Protein AF-A0A442J0C0-F1 (afdb_monomer_lite)

Sequence (103 aa):
MNHSEAYQTEDGTTTNHVESFSSRIQRAYVGIHHRFSLKYFDYYVADLAWREDNRRKSNGQLTALVLFAAMLNPTSRNFCGYWQGNSPPDPDFEDFDRPFAPD

Foldseek 3Di:
DPVPDDCADPVRDGCVVVVVLVVVLVCCCVPVDPDDDPQCVVVVSVVSVVCVVCVPPDPVVVVVVVVCVVVVDDDDQAPPCVVVVRHGDGDDPVPPPDPDDDD

Secondary structure (DSSP, 8-state):
--TTT-SS-TT---THHHHHHHHHHHHHHHHT-SS--GGGHHHHHHHHHHHHHTTTS-HHHHHHHHHHHHHHSPPPTTTTTGGGT--PPPP-SS-TTS-----

Structure (mmCIF, N/CA/C/O backbone):
data_AF-A0A442J0C0-F1
#
_entry.id   AF-A0A442J0C0-F1
#
loop_
_atom_site.group_PDB
_atom_site.id
_atom_site.type_symbol
_atom_site.label_atom_id
_atom_site.label_alt_id
_atom_site.label_comp_id
_atom_site.label_asym_id
_atom_site.label_entity_id
_atom_site.label_seq_id
_atom_site.pdbx_PDB_ins_code
_atom_site.Cartn_x
_atom_site.Cartn_y
_atom_site.Cartn_z
_atom_site.occupancy
_atom_site.B_iso_or_equiv
_atom_site.auth_seq_id
_atom_site.auth_comp_id
_atom_site.auth_asym_id
_atom_site.auth_atom_id
_atom_site.pdbx_PDB_model_num
ATOM 1 N N . MET A 1 1 ? -20.378 16.777 6.714 1.00 41.41 1 MET A N 1
ATOM 2 C CA . MET A 1 1 ? -21.268 16.634 7.883 1.00 41.41 1 MET A CA 1
ATOM 3 C C . MET A 1 1 ? -20.822 17.610 8.956 1.00 41.41 1 MET A C 1
ATOM 5 O O . MET A 1 1 ? -19.624 17.715 9.197 1.00 41.41 1 MET A O 1
ATOM 9 N N . ASN A 1 2 ? -21.747 18.367 9.548 1.00 36.62 2 ASN A N 1
ATOM 10 C CA . ASN A 1 2 ? -21.431 19.206 10.701 1.00 36.62 2 ASN A CA 1
ATOM 11 C C . ASN A 1 2 ? -21.439 18.299 11.944 1.00 36.62 2 ASN A C 1
ATOM 13 O O . ASN A 1 2 ? -22.493 17.816 12.352 1.00 36.62 2 ASN A O 1
ATOM 17 N N . HIS A 1 3 ? -20.258 18.001 12.492 1.00 43.56 3 HIS A N 1
ATOM 18 C CA . HIS A 1 3 ? -20.021 16.981 13.531 1.00 43.56 3 HIS A CA 1
ATOM 19 C C . HIS A 1 3 ? -20.606 17.310 14.920 1.00 43.56 3 HIS A C 1
ATOM 21 O O . HIS A 1 3 ? -20.268 16.656 15.904 1.00 43.56 3 HIS A O 1
ATOM 27 N N . SER A 1 4 ? -21.481 18.314 15.007 1.00 52.56 4 SER A N 1
ATOM 28 C CA . SER A 1 4 ? -22.111 18.762 16.248 1.00 52.56 4 SER A CA 1
ATOM 29 C C . SER A 1 4 ? -23.579 18.340 16.398 1.00 52.56 4 SER A C 1
ATOM 31 O O . SER A 1 4 ? -24.082 18.418 17.514 1.00 52.56 4 SER A O 1
ATOM 33 N N . GLU A 1 5 ? -24.282 17.921 15.335 1.00 51.09 5 GLU A N 1
ATOM 34 C CA . GLU A 1 5 ? -25.755 17.776 15.403 1.00 51.09 5 GLU A CA 1
ATOM 35 C C . GLU A 1 5 ? -26.336 16.438 14.910 1.00 51.09 5 GLU A C 1
ATOM 37 O O . GLU A 1 5 ? -27.436 16.091 15.331 1.00 51.09 5 GLU A O 1
ATOM 42 N N . ALA A 1 6 ? -25.641 15.626 14.102 1.00 42.66 6 ALA A N 1
ATOM 43 C CA . ALA A 1 6 ? -26.195 14.337 13.665 1.00 42.66 6 ALA A CA 1
ATOM 44 C C . ALA A 1 6 ? -25.120 13.280 13.367 1.00 42.66 6 ALA A C 1
ATOM 46 O O . ALA A 1 6 ? -24.188 13.521 12.602 1.00 42.66 6 ALA A O 1
ATOM 47 N N . TYR A 1 7 ? -25.280 12.086 13.952 1.00 46.97 7 TYR A N 1
ATOM 48 C CA . TYR A 1 7 ? -24.400 10.920 13.755 1.00 46.97 7 TYR A CA 1
ATOM 49 C C . TYR A 1 7 ? -24.723 10.140 12.460 1.00 46.97 7 TYR A C 1
ATOM 51 O O . TYR A 1 7 ? -23.971 9.248 12.068 1.00 46.97 7 TYR A O 1
ATOM 59 N N . GLN A 1 8 ? -25.841 10.466 11.799 1.00 40.66 8 GLN A N 1
ATOM 60 C CA . GLN A 1 8 ? -26.326 9.831 10.573 1.00 40.66 8 GLN A CA 1
ATOM 61 C C . GLN A 1 8 ? -27.298 10.770 9.841 1.00 40.66 8 GLN A C 1
ATOM 63 O O . GLN A 1 8 ? -28.078 11.469 10.485 1.00 40.66 8 GLN A O 1
ATOM 68 N N . THR A 1 9 ? -27.265 10.790 8.507 1.0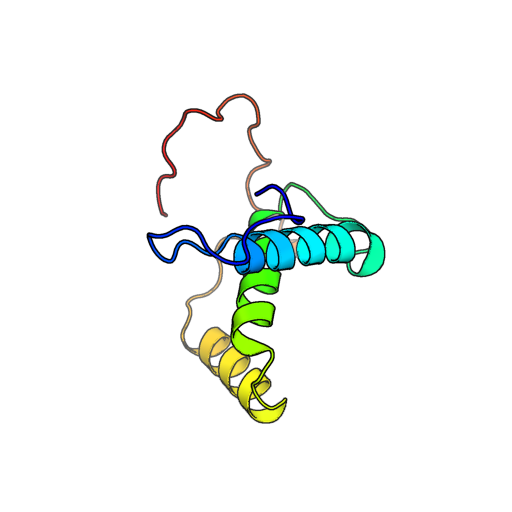0 48.69 9 THR A N 1
ATOM 69 C CA . THR A 1 9 ? -28.360 11.348 7.691 1.00 48.69 9 THR A CA 1
ATOM 70 C C . THR A 1 9 ? -29.516 10.342 7.667 1.00 48.69 9 THR A C 1
ATOM 72 O O . THR A 1 9 ? -29.267 9.142 7.781 1.00 48.69 9 THR A O 1
ATOM 75 N N . GLU A 1 10 ? -30.757 10.806 7.506 1.00 50.97 10 GLU A N 1
ATOM 76 C CA . GLU A 1 10 ? -31.987 9.983 7.521 1.00 50.97 10 GLU A CA 1
ATOM 77 C C . GLU A 1 10 ? -31.950 8.808 6.509 1.00 50.97 10 GLU A C 1
ATO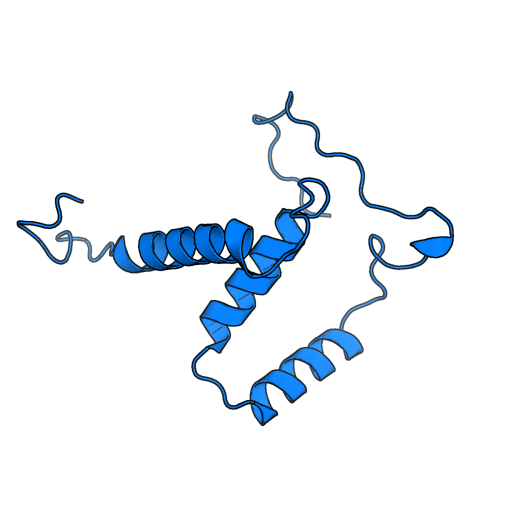M 79 O O . GLU A 1 10 ? -32.547 7.764 6.749 1.00 50.97 10 GLU A O 1
ATOM 84 N N . ASP A 1 11 ? -31.130 8.928 5.454 1.00 54.47 11 ASP A N 1
ATOM 85 C CA . ASP A 1 11 ? -30.855 7.908 4.424 1.00 54.47 11 ASP A CA 1
ATOM 86 C C . ASP A 1 11 ? -29.755 6.877 4.782 1.00 54.47 11 ASP A C 1
ATOM 88 O O . ASP A 1 11 ? -29.307 6.107 3.932 1.00 54.47 11 ASP A O 1
ATOM 92 N N . GLY A 1 12 ? -29.231 6.864 6.013 1.00 52.00 12 GLY A N 1
ATOM 93 C CA . GLY A 1 12 ? -28.213 5.892 6.452 1.00 52.00 12 GLY A CA 1
ATOM 94 C C . GLY A 1 12 ? -26.806 6.096 5.861 1.00 52.00 12 GLY A C 1
ATOM 95 O O . GLY A 1 12 ? -25.877 5.341 6.173 1.00 52.00 12 GLY A O 1
ATOM 96 N N . THR A 1 13 ? -26.603 7.139 5.051 1.00 52.00 13 THR A N 1
ATOM 97 C CA . THR A 1 13 ? -25.298 7.474 4.464 1.00 52.00 13 THR A CA 1
ATOM 98 C C . THR A 1 13 ? -24.357 7.972 5.561 1.00 52.00 13 THR A C 1
ATOM 100 O O . THR A 1 13 ? -24.552 9.036 6.145 1.00 52.00 13 THR A O 1
ATOM 103 N N . THR A 1 14 ? -23.330 7.180 5.871 1.00 56.28 14 THR A N 1
ATOM 104 C CA . THR A 1 14 ? -22.400 7.453 6.975 1.00 56.28 14 THR A CA 1
ATOM 105 C C . THR A 1 14 ? -21.051 7.912 6.410 1.00 56.28 14 THR A C 1
ATOM 107 O O . THR A 1 14 ? -20.302 7.098 5.870 1.00 56.28 14 THR A O 1
ATOM 110 N N . THR A 1 15 ? -20.702 9.202 6.535 1.00 62.47 15 THR A N 1
ATOM 111 C CA . THR A 1 15 ? -19.419 9.748 6.023 1.00 62.47 15 THR A CA 1
ATOM 112 C C . THR A 1 15 ? -18.204 9.320 6.849 1.00 62.47 15 THR A C 1
ATOM 114 O O . THR A 1 15 ? -17.078 9.364 6.357 1.00 62.47 15 THR A O 1
ATOM 117 N N . ASN A 1 16 ? -18.422 8.810 8.065 1.00 70.88 16 ASN A N 1
ATOM 118 C CA . ASN A 1 16 ? -17.366 8.416 9.004 1.00 70.88 16 ASN A CA 1
ATOM 119 C C . ASN A 1 16 ? -16.389 7.378 8.427 1.00 70.88 16 ASN A C 1
ATOM 121 O O . ASN A 1 16 ? -15.197 7.409 8.732 1.00 70.88 16 ASN A O 1
ATOM 125 N N . HIS A 1 17 ? -16.867 6.452 7.587 1.00 70.50 17 HIS A N 1
ATOM 126 C CA . HIS A 1 17 ? -16.006 5.444 6.960 1.00 70.50 17 HIS A CA 1
ATOM 127 C C . HIS A 1 17 ? -15.044 6.064 5.943 1.00 70.50 17 HIS A C 1
ATOM 129 O O . HIS A 1 17 ? -13.850 5.763 5.963 1.00 70.50 17 HIS A O 1
ATOM 135 N N . VAL A 1 18 ? -15.550 6.976 5.112 1.00 76.69 18 VAL A N 1
ATOM 136 C CA . VAL A 1 18 ? -14.758 7.694 4.106 1.00 76.69 18 VAL A CA 1
ATOM 137 C C . VAL A 1 18 ? -13.746 8.616 4.786 1.00 76.69 18 VAL A C 1
ATOM 139 O O . VAL A 1 18 ? -12.569 8.617 4.439 1.00 76.69 18 VAL A O 1
ATOM 142 N N . GLU A 1 19 ? -14.167 9.347 5.817 1.00 77.19 19 GLU A N 1
ATOM 143 C CA . GLU A 1 19 ? -13.295 10.253 6.572 1.00 77.19 19 GLU A CA 1
ATOM 144 C C . GLU A 1 19 ? -12.185 9.504 7.327 1.00 77.19 19 GLU A C 1
ATOM 146 O O . GLU A 1 19 ? -11.024 9.934 7.341 1.00 77.19 19 GLU A O 1
ATOM 151 N N . SER A 1 20 ? -12.511 8.342 7.908 1.00 77.31 20 SER A N 1
ATOM 152 C CA . SER A 1 20 ? -11.524 7.465 8.546 1.00 77.31 20 SER A CA 1
ATOM 153 C C . SER A 1 20 ? -10.490 6.950 7.541 1.00 77.31 20 SER A C 1
ATOM 155 O O . SER A 1 20 ? -9.293 6.944 7.842 1.00 77.31 20 SER A O 1
ATOM 157 N N . PHE A 1 21 ? -10.924 6.568 6.337 1.00 81.25 21 PHE A N 1
ATOM 158 C CA . PHE A 1 21 ? -10.037 6.106 5.272 1.00 81.25 21 PHE A CA 1
ATOM 159 C C . PHE A 1 21 ? -9.114 7.224 4.763 1.00 81.25 21 PHE A C 1
ATOM 161 O O . PHE A 1 21 ? -7.892 7.054 4.761 1.00 81.25 21 PHE A O 1
ATOM 168 N N . SER A 1 22 ? -9.658 8.408 4.462 1.00 80.50 22 SER A N 1
ATOM 169 C CA . SER A 1 22 ? -8.872 9.581 4.047 1.00 80.50 22 SER A CA 1
ATOM 170 C C . SER A 1 22 ? -7.828 9.981 5.093 1.00 80.50 22 SER A C 1
ATOM 172 O O . SER A 1 22 ? -6.675 10.257 4.757 1.00 80.50 22 SER A O 1
ATOM 174 N N . SER A 1 23 ? -8.180 9.921 6.380 1.00 83.69 23 SER A N 1
ATOM 175 C CA . SER A 1 23 ? -7.239 10.191 7.477 1.00 83.69 23 SER A CA 1
ATOM 176 C C . SER A 1 23 ? -6.068 9.198 7.512 1.00 83.69 23 SER A C 1
ATOM 178 O O . SER A 1 23 ? -4.946 9.555 7.875 1.00 83.69 23 SER A O 1
ATOM 180 N N . ARG A 1 24 ? -6.299 7.934 7.138 1.00 82.75 24 ARG A N 1
ATOM 181 C CA . ARG A 1 24 ? -5.255 6.898 7.092 1.00 82.75 24 ARG A CA 1
ATOM 182 C C . ARG A 1 24 ? -4.341 7.060 5.888 1.00 82.75 24 ARG A C 1
ATOM 184 O O . ARG A 1 24 ? -3.136 6.901 6.059 1.00 82.75 24 ARG A O 1
ATOM 191 N N . ILE A 1 25 ? -4.879 7.440 4.728 1.00 84.88 25 ILE A N 1
ATOM 192 C CA . ILE A 1 25 ? -4.067 7.801 3.557 1.00 84.88 25 ILE A CA 1
ATOM 193 C C . ILE A 1 25 ? -3.115 8.945 3.916 1.00 84.88 25 ILE A C 1
ATOM 195 O O . ILE A 1 25 ? -1.913 8.832 3.690 1.00 84.88 25 ILE A O 1
ATOM 199 N N . GLN A 1 26 ? -3.615 10.000 4.565 1.00 85.81 26 GLN A N 1
ATOM 200 C CA . GLN A 1 26 ? -2.780 11.130 4.986 1.00 85.81 26 GLN A CA 1
ATOM 201 C C . GLN A 1 26 ? -1.664 10.710 5.957 1.00 85.81 26 GLN A C 1
ATOM 203 O O . GLN A 1 26 ? -0.512 11.105 5.787 1.00 85.81 26 GLN A O 1
ATOM 208 N N . ARG A 1 27 ? -1.957 9.856 6.949 1.00 85.56 27 ARG A N 1
ATOM 209 C CA . ARG A 1 27 ? -0.916 9.325 7.853 1.00 85.56 27 ARG A CA 1
ATOM 210 C C . ARG A 1 27 ? 0.086 8.426 7.130 1.00 85.56 27 ARG A C 1
ATOM 212 O O . ARG A 1 27 ? 1.272 8.479 7.439 1.00 85.56 27 ARG A O 1
ATOM 219 N N . ALA A 1 28 ? -0.369 7.613 6.180 1.00 84.62 28 ALA A N 1
ATOM 220 C CA . ALA A 1 28 ? 0.495 6.740 5.391 1.00 84.62 28 ALA A CA 1
ATOM 221 C C . ALA A 1 28 ? 1.434 7.528 4.467 1.00 84.62 28 ALA A C 1
ATOM 223 O O . ALA A 1 28 ? 2.582 7.117 4.285 1.00 84.62 28 ALA A O 1
ATOM 224 N N . TYR A 1 29 ? 0.958 8.658 3.937 1.00 80.69 29 TYR A N 1
ATOM 225 C CA . TYR A 1 29 ? 1.747 9.602 3.149 1.00 80.69 29 TYR A CA 1
ATOM 226 C C . TYR A 1 29 ? 2.890 10.216 3.967 1.00 80.69 29 TYR A C 1
ATOM 228 O O . TYR A 1 29 ? 4.012 10.296 3.480 1.00 80.69 29 TYR A O 1
ATOM 236 N N . VAL A 1 30 ? 2.628 10.599 5.222 1.00 81.69 30 VAL A N 1
ATOM 237 C CA . VAL A 1 30 ? 3.638 11.235 6.088 1.00 81.69 30 VAL A CA 1
ATOM 238 C C . VAL A 1 30 ? 4.574 10.221 6.757 1.00 81.69 30 VAL A C 1
ATOM 240 O O . VAL A 1 30 ? 5.752 10.509 6.936 1.00 81.69 30 VAL A O 1
ATOM 243 N N . GLY A 1 31 ? 4.060 9.059 7.180 1.00 76.88 31 GLY A N 1
ATOM 244 C CA . GLY A 1 31 ? 4.756 8.205 8.152 1.00 76.88 31 GLY A CA 1
ATOM 245 C C . GLY A 1 31 ? 5.213 6.828 7.670 1.00 76.88 31 GLY A C 1
ATOM 246 O O . GLY A 1 31 ? 6.130 6.273 8.265 1.00 76.88 31 GLY A O 1
ATOM 247 N N . ILE A 1 32 ? 4.586 6.245 6.642 1.00 78.94 32 ILE A N 1
ATOM 248 C CA . ILE A 1 32 ? 4.866 4.848 6.248 1.00 78.94 32 ILE A CA 1
ATOM 249 C C . ILE A 1 32 ? 5.864 4.780 5.091 1.00 78.94 32 ILE A C 1
ATOM 251 O O . ILE A 1 32 ? 6.755 3.933 5.089 1.00 78.94 32 ILE A O 1
ATOM 255 N N . HIS A 1 33 ? 5.730 5.664 4.104 1.00 78.19 33 HIS A N 1
ATOM 256 C CA . HIS A 1 33 ? 6.540 5.619 2.892 1.00 78.19 33 HIS A CA 1
ATOM 257 C C . HIS A 1 33 ? 7.577 6.740 2.904 1.00 78.19 33 HIS A C 1
ATOM 259 O O . HIS A 1 33 ? 7.221 7.911 2.950 1.00 78.19 33 HIS A O 1
ATOM 265 N N . HIS A 1 34 ? 8.864 6.390 2.794 1.00 77.44 34 HIS A N 1
ATOM 266 C CA . HIS A 1 34 ? 9.959 7.371 2.719 1.00 77.44 34 HIS A CA 1
ATOM 267 C C . HIS A 1 34 ? 9.813 8.328 1.519 1.00 77.44 34 HIS A C 1
ATOM 269 O O . HIS A 1 34 ? 10.223 9.483 1.578 1.00 77.44 34 HIS A O 1
ATOM 275 N N . ARG A 1 35 ? 9.231 7.851 0.411 1.00 78.50 35 ARG A N 1
ATOM 276 C CA . ARG A 1 35 ? 8.862 8.674 -0.745 1.00 78.50 35 ARG A CA 1
ATOM 277 C C . ARG A 1 35 ? 7.588 8.124 -1.369 1.00 78.50 35 ARG A C 1
ATOM 279 O O . ARG A 1 35 ? 7.619 7.076 -2.009 1.00 78.50 35 ARG A O 1
ATOM 286 N N . PHE A 1 36 ? 6.485 8.839 -1.193 1.00 76.56 36 PHE A N 1
ATOM 287 C CA . PHE A 1 36 ? 5.234 8.519 -1.866 1.00 76.56 36 PHE A CA 1
ATOM 288 C C . PHE A 1 36 ? 5.341 8.952 -3.332 1.00 76.56 36 PHE A C 1
ATOM 290 O O . PHE A 1 36 ? 5.305 10.140 -3.647 1.00 76.56 36 PHE A O 1
ATOM 297 N N . SER A 1 37 ? 5.570 7.998 -4.232 1.00 83.00 37 SER A N 1
ATOM 298 C CA . SER A 1 37 ? 5.642 8.293 -5.663 1.00 83.00 37 SER A CA 1
ATOM 299 C C . SER A 1 37 ? 4.238 8.368 -6.249 1.00 83.00 37 SER A C 1
ATOM 301 O O . SER A 1 37 ? 3.494 7.391 -6.170 1.00 83.00 37 SER A O 1
ATOM 303 N N . LEU A 1 38 ? 3.900 9.495 -6.883 1.00 82.62 38 LEU A N 1
ATOM 304 C CA . LEU A 1 38 ? 2.618 9.662 -7.578 1.00 82.62 38 LEU A CA 1
ATOM 305 C C . LEU A 1 38 ? 2.433 8.628 -8.698 1.00 82.62 38 LEU A C 1
ATOM 307 O O . LEU A 1 38 ? 1.328 8.153 -8.915 1.00 82.62 38 LEU A O 1
ATOM 311 N N . LYS A 1 39 ? 3.531 8.186 -9.322 1.00 85.88 39 LYS A N 1
ATOM 312 C CA . LYS A 1 39 ? 3.547 7.118 -10.333 1.00 85.88 39 LYS A CA 1
ATOM 313 C C . LYS A 1 39 ? 2.963 5.786 -9.848 1.00 85.88 39 LYS A C 1
ATOM 315 O O . LYS A 1 39 ? 2.479 4.997 -10.647 1.0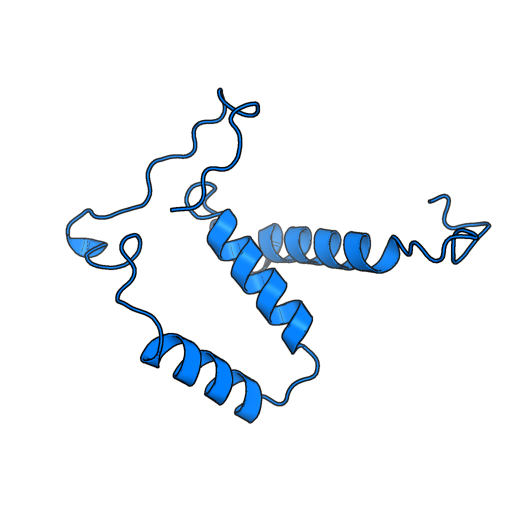0 85.88 39 LYS A O 1
ATOM 320 N N . TYR A 1 40 ? 3.030 5.524 -8.544 1.00 86.38 40 TYR A N 1
ATOM 321 C CA . TYR A 1 40 ? 2.509 4.297 -7.939 1.00 86.38 40 TYR A CA 1
ATOM 322 C C . TYR A 1 40 ? 1.379 4.583 -6.947 1.00 86.38 40 TYR A C 1
ATOM 324 O O . TYR A 1 40 ? 1.079 3.737 -6.105 1.00 86.38 40 TYR A O 1
ATOM 332 N N . PHE A 1 41 ? 0.768 5.771 -7.024 1.00 85.69 41 PHE A N 1
ATOM 333 C CA . PHE A 1 41 ? -0.250 6.226 -6.080 1.00 85.69 41 PHE A CA 1
ATOM 334 C C . PHE A 1 41 ? -1.390 5.213 -5.942 1.00 85.69 41 PHE A C 1
ATOM 336 O O . PHE A 1 41 ? -1.707 4.806 -4.825 1.00 85.69 41 PHE A O 1
ATOM 343 N N . ASP A 1 42 ? -1.912 4.724 -7.067 1.00 85.88 42 ASP A N 1
ATOM 344 C CA . ASP A 1 42 ? -3.026 3.772 -7.094 1.00 85.88 42 ASP A CA 1
ATOM 345 C C . ASP A 1 42 ? -2.698 2.470 -6.361 1.00 85.88 42 ASP A C 1
ATOM 347 O O . ASP A 1 42 ? -3.518 1.957 -5.602 1.00 85.88 42 ASP A O 1
ATOM 351 N N . TYR A 1 43 ? -1.466 1.969 -6.494 1.00 87.50 43 TYR A N 1
ATOM 352 C CA . TYR A 1 43 ? -1.022 0.767 -5.787 1.00 87.50 43 TYR A CA 1
ATOM 353 C C . TYR A 1 43 ? -0.922 0.987 -4.279 1.00 87.50 43 TYR A C 1
ATOM 355 O O . TYR A 1 43 ? -1.303 0.109 -3.503 1.00 87.50 43 TYR A O 1
ATOM 363 N N . TYR A 1 44 ? -0.439 2.155 -3.848 1.00 87.25 44 TYR A N 1
ATOM 364 C CA . TYR A 1 44 ? -0.401 2.491 -2.427 1.00 87.25 44 TYR A CA 1
ATOM 365 C C . TYR A 1 44 ? -1.808 2.623 -1.843 1.00 87.25 44 TYR A C 1
ATOM 367 O O . TYR A 1 44 ? -2.065 2.135 -0.743 1.00 87.25 44 TYR A O 1
ATOM 375 N N . VAL A 1 45 ? -2.732 3.258 -2.569 1.00 88.00 45 VAL A N 1
ATOM 376 C CA . VAL A 1 45 ? -4.125 3.391 -2.128 1.00 88.00 45 VAL A CA 1
ATOM 377 C C . VAL A 1 45 ? -4.818 2.031 -2.094 1.00 88.00 45 VAL A C 1
ATOM 379 O O . VAL A 1 45 ? -5.509 1.741 -1.11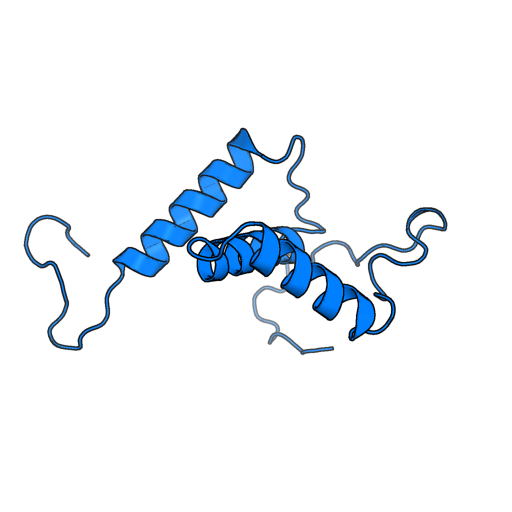8 1.00 88.00 45 VAL A O 1
ATOM 382 N N . ALA A 1 46 ? -4.585 1.170 -3.087 1.00 89.69 46 ALA A N 1
ATOM 383 C CA . ALA A 1 46 ? -5.125 -0.185 -3.119 1.00 89.69 46 ALA A CA 1
ATOM 384 C C . ALA A 1 46 ? -4.632 -1.039 -1.936 1.00 89.69 46 ALA A C 1
ATOM 386 O O . ALA A 1 46 ? -5.439 -1.706 -1.289 1.00 89.69 46 ALA A O 1
ATOM 387 N N . ASP A 1 47 ? -3.338 -0.981 -1.591 1.00 88.56 47 ASP A N 1
ATOM 388 C CA . ASP A 1 47 ? -2.802 -1.658 -0.397 1.00 88.56 47 ASP A CA 1
ATOM 389 C C . ASP A 1 47 ? -3.429 -1.109 0.895 1.00 88.56 47 ASP A C 1
ATOM 391 O O . ASP A 1 47 ? -3.835 -1.878 1.767 1.00 88.56 47 ASP A O 1
ATOM 395 N N . LEU A 1 48 ? -3.578 0.214 1.017 1.00 89.31 48 LEU A N 1
ATOM 396 C CA . LEU A 1 48 ? -4.217 0.829 2.184 1.00 89.31 48 LEU A CA 1
ATOM 397 C C . LEU A 1 48 ? -5.694 0.440 2.318 1.00 89.31 48 LEU A C 1
ATOM 399 O O . LEU A 1 48 ? -6.142 0.169 3.434 1.00 89.31 48 LEU A O 1
ATOM 403 N N . ALA A 1 49 ? -6.432 0.376 1.207 1.00 89.88 49 ALA A N 1
ATOM 404 C CA . ALA A 1 49 ? -7.816 -0.091 1.176 1.00 89.88 49 ALA A CA 1
ATOM 405 C C . ALA A 1 49 ? -7.904 -1.558 1.611 1.00 89.88 49 ALA A C 1
ATOM 407 O O . ALA A 1 49 ? -8.642 -1.887 2.541 1.00 89.88 49 ALA A O 1
ATOM 408 N N . TRP A 1 50 ? -7.062 -2.422 1.035 1.00 90.81 50 TRP A N 1
ATOM 409 C CA . TRP A 1 50 ? -7.013 -3.834 1.402 1.00 90.81 50 TRP A CA 1
ATOM 410 C C . TRP A 1 50 ? -6.689 -4.026 2.888 1.00 90.81 50 TRP A C 1
ATOM 412 O O . TRP A 1 50 ? -7.345 -4.812 3.575 1.00 90.81 50 TRP A O 1
ATOM 422 N N . ARG A 1 51 ? -5.718 -3.284 3.430 1.00 88.38 51 ARG A N 1
ATOM 423 C CA . ARG A 1 51 ? -5.383 -3.338 4.861 1.00 88.38 51 ARG A CA 1
ATOM 424 C C . ARG A 1 51 ? -6.533 -2.872 5.741 1.00 88.38 51 ARG A C 1
ATOM 426 O O . ARG A 1 51 ? -6.719 -3.438 6.817 1.00 88.38 51 ARG A O 1
ATOM 433 N N . GLU A 1 52 ? -7.296 -1.871 5.310 1.00 87.69 52 GLU A N 1
ATOM 434 C CA . GLU A 1 52 ? -8.433 -1.378 6.084 1.00 87.69 52 GLU A CA 1
ATOM 435 C C . GLU A 1 52 ? -9.569 -2.396 6.152 1.00 87.69 52 GLU A C 1
ATOM 437 O O . GLU A 1 52 ? -10.054 -2.697 7.249 1.00 87.69 52 GLU A O 1
ATOM 442 N N . ASP A 1 53 ? -9.920 -2.999 5.018 1.00 89.75 53 ASP A N 1
ATOM 443 C CA . ASP A 1 53 ? -10.950 -4.037 4.944 1.00 89.75 53 ASP A CA 1
ATOM 444 C C . ASP A 1 53 ? -10.563 -5.276 5.758 1.00 89.75 53 ASP A C 1
ATOM 446 O O . ASP A 1 53 ? -11.394 -5.916 6.413 1.00 89.75 53 ASP A O 1
ATOM 450 N N . ASN A 1 54 ? -9.268 -5.596 5.780 1.00 90.38 54 ASN A N 1
ATOM 451 C CA . ASN A 1 54 ? -8.749 -6.786 6.437 1.00 90.38 54 ASN A CA 1
ATOM 452 C C . ASN A 1 54 ? -8.208 -6.531 7.857 1.00 90.38 54 ASN A C 1
ATOM 454 O O . ASN A 1 54 ? -7.734 -7.469 8.498 1.00 90.38 54 ASN A O 1
ATOM 458 N N . ARG A 1 55 ? -8.353 -5.320 8.418 1.00 87.81 55 ARG A N 1
ATOM 459 C CA . ARG A 1 55 ? -7.752 -4.926 9.714 1.00 87.81 55 ARG A CA 1
ATOM 460 C C . ARG A 1 55 ? -8.163 -5.766 10.925 1.00 87.81 55 ARG A C 1
ATOM 462 O O . ARG A 1 55 ? -7.528 -5.692 11.970 1.00 87.81 55 ARG A O 1
ATOM 469 N N . ARG A 1 56 ? -9.283 -6.488 10.825 1.00 92.88 56 ARG A N 1
ATOM 470 C CA . ARG A 1 56 ? -9.826 -7.342 11.897 1.00 92.88 56 ARG A CA 1
ATOM 471 C C . ARG A 1 56 ? -9.432 -8.815 11.752 1.00 92.88 56 ARG A C 1
ATOM 473 O O . ARG A 1 56 ? -9.814 -9.621 12.595 1.00 92.88 56 ARG A O 1
ATOM 480 N N . LYS A 1 57 ? -8.730 -9.184 10.678 1.00 93.12 57 LYS A N 1
ATOM 481 C CA . LYS A 1 57 ? -8.266 -10.555 10.448 1.00 93.12 57 LYS A CA 1
ATOM 482 C C . LYS A 1 57 ? -6.997 -10.825 11.249 1.00 93.12 57 LYS A C 1
ATOM 484 O O . LYS A 1 57 ? -6.217 -9.916 11.519 1.00 93.12 57 LYS A O 1
ATOM 489 N N . SER A 1 58 ? -6.788 -12.082 11.628 1.00 95.06 58 SER A N 1
ATOM 490 C CA . SER A 1 58 ? -5.546 -12.480 12.292 1.00 95.06 58 SER A CA 1
ATOM 491 C C . SER A 1 58 ? -4.365 -12.430 11.319 1.00 95.06 58 SER A C 1
ATOM 493 O O . SER A 1 58 ? -4.539 -12.571 10.107 1.00 95.06 58 SER A O 1
ATOM 495 N N . ASN A 1 59 ? -3.142 -12.310 11.842 1.00 92.88 59 ASN A N 1
ATOM 496 C CA . ASN A 1 59 ? -1.936 -12.303 11.007 1.00 92.88 59 ASN A CA 1
ATOM 497 C C . ASN A 1 59 ? -1.837 -13.553 10.116 1.00 92.88 59 ASN A C 1
ATOM 499 O O . ASN A 1 59 ? -1.482 -13.440 8.950 1.00 92.88 59 ASN A O 1
ATOM 503 N N . GLY A 1 60 ? -2.222 -14.731 10.623 1.00 96.50 60 GLY A N 1
ATOM 504 C CA . GLY A 1 60 ? -2.238 -15.962 9.825 1.00 96.50 60 GLY A CA 1
ATOM 505 C C . GLY A 1 60 ? -3.222 -15.903 8.651 1.00 96.50 60 GLY A C 1
ATOM 506 O O . GLY A 1 60 ? -2.896 -16.342 7.551 1.00 96.50 60 GLY A O 1
ATOM 507 N N . GLN A 1 61 ? -4.401 -15.306 8.856 1.00 95.31 61 GLN A N 1
ATOM 508 C CA . GLN A 1 61 ? -5.381 -15.098 7.787 1.00 95.31 61 GLN A CA 1
ATOM 509 C C . GLN A 1 61 ? -4.884 -14.088 6.748 1.00 95.31 61 GLN A C 1
ATOM 511 O O . GLN A 1 61 ? -5.064 -14.315 5.556 1.00 95.31 61 GLN A O 1
ATOM 516 N N . LEU A 1 62 ? -4.243 -12.999 7.182 1.00 94.81 62 LEU A N 1
ATOM 517 C CA . LEU A 1 62 ? -3.645 -12.014 6.277 1.00 94.81 62 LEU A CA 1
ATOM 518 C C . LEU A 1 62 ? -2.551 -12.644 5.410 1.00 94.81 62 LEU A C 1
ATOM 520 O O . LEU A 1 62 ? -2.570 -12.476 4.193 1.00 94.81 62 LEU A O 1
ATOM 524 N N . THR A 1 63 ? -1.649 -13.422 6.014 1.00 94.62 63 THR A N 1
ATOM 525 C CA . THR A 1 63 ? -0.593 -14.135 5.282 1.00 94.62 63 THR A CA 1
ATOM 526 C C . THR A 1 63 ? -1.179 -15.091 4.251 1.00 94.62 63 THR A C 1
ATOM 528 O O . THR A 1 63 ? -0.739 -15.097 3.104 1.00 94.62 63 THR A O 1
ATOM 531 N N . ALA A 1 64 ? -2.198 -15.867 4.630 1.00 96.31 64 ALA A N 1
ATOM 532 C CA . ALA A 1 64 ? -2.872 -16.766 3.702 1.00 96.31 64 ALA A CA 1
ATOM 533 C C . ALA A 1 64 ? -3.511 -15.999 2.533 1.00 96.31 64 ALA A C 1
ATOM 535 O O . ALA A 1 64 ? -3.336 -16.392 1.385 1.00 96.31 64 ALA A O 1
ATOM 536 N N . LEU A 1 65 ? -4.197 -14.882 2.800 1.00 95.38 65 LEU A N 1
ATOM 537 C CA . LEU A 1 65 ? -4.823 -14.060 1.760 1.00 95.38 65 LEU A CA 1
ATOM 538 C C . LEU A 1 65 ? -3.807 -13.508 0.757 1.00 95.38 65 LEU A C 1
ATOM 540 O O . LEU A 1 65 ? -4.031 -13.617 -0.446 1.00 95.38 65 LEU A O 1
ATOM 544 N N . VAL A 1 66 ? -2.687 -12.959 1.235 1.00 93.19 66 VAL A N 1
ATOM 545 C CA . VAL A 1 66 ? -1.621 -12.447 0.357 1.00 93.19 66 VAL A CA 1
ATOM 546 C C . VAL A 1 66 ? -0.994 -13.580 -0.455 1.00 93.19 66 VAL A C 1
ATOM 548 O O . VAL A 1 66 ? -0.772 -13.419 -1.652 1.00 93.19 66 VAL A O 1
ATOM 551 N N . LEU A 1 67 ? -0.754 -14.740 0.165 1.00 95.31 67 LEU A N 1
ATOM 552 C CA . LEU A 1 67 ? -0.199 -15.905 -0.523 1.00 95.31 67 LEU A CA 1
ATOM 553 C C . LEU A 1 67 ? -1.126 -16.392 -1.643 1.00 95.31 67 LEU A C 1
ATOM 555 O O . LEU A 1 67 ? -0.678 -16.575 -2.773 1.00 95.31 67 LEU A O 1
ATOM 559 N N . PHE A 1 68 ? -2.420 -16.556 -1.356 1.00 95.50 68 PHE A N 1
ATOM 560 C CA . PHE A 1 68 ? -3.393 -16.953 -2.371 1.00 95.50 68 PHE A CA 1
ATOM 561 C C . PHE A 1 68 ? -3.501 -15.913 -3.485 1.00 95.50 68 PHE A C 1
ATOM 563 O O . PHE A 1 68 ? -3.507 -16.288 -4.654 1.00 95.50 68 PHE A O 1
ATOM 570 N N . ALA A 1 69 ? -3.518 -14.619 -3.155 1.00 91.75 69 ALA A N 1
ATOM 571 C CA . ALA A 1 69 ? -3.519 -13.562 -4.161 1.00 91.75 69 ALA A CA 1
ATOM 572 C C . ALA A 1 69 ? -2.279 -13.644 -5.068 1.00 91.75 69 ALA A C 1
ATOM 574 O O . ALA A 1 69 ? -2.415 -13.570 -6.286 1.00 91.75 69 ALA A O 1
ATOM 575 N N . ALA A 1 70 ? -1.090 -13.867 -4.509 1.00 90.62 70 ALA A N 1
ATOM 576 C CA . ALA A 1 70 ? 0.139 -13.994 -5.288 1.00 90.62 70 ALA A CA 1
ATOM 577 C C . ALA A 1 70 ? 0.157 -15.238 -6.195 1.00 90.62 70 ALA A C 1
ATOM 579 O O . ALA A 1 70 ? 0.696 -15.179 -7.295 1.00 90.62 70 ALA A O 1
ATOM 580 N N . MET A 1 71 ? -0.423 -16.356 -5.747 1.00 93.50 71 MET A 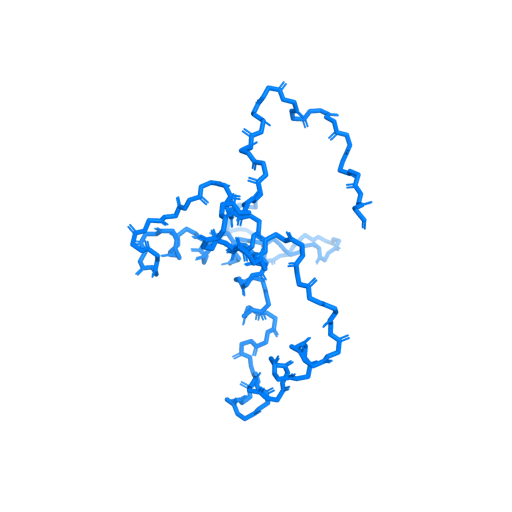N 1
ATOM 581 C CA . MET A 1 71 ? -0.441 -17.611 -6.511 1.00 93.50 71 MET A CA 1
ATOM 582 C C . MET A 1 71 ? -1.523 -17.658 -7.594 1.00 93.50 71 MET A C 1
ATOM 584 O O . MET A 1 71 ? -1.344 -18.338 -8.600 1.00 93.50 71 MET A O 1
ATOM 588 N N . LEU A 1 72 ? -2.659 -16.991 -7.374 1.00 94.75 72 LEU A N 1
ATOM 589 C CA . LEU A 1 72 ? -3.803 -17.033 -8.290 1.00 94.75 72 LEU A CA 1
ATOM 590 C C . LEU A 1 72 ? -3.724 -15.977 -9.394 1.00 94.75 72 LEU A C 1
ATOM 592 O O . LEU A 1 72 ? -4.350 -16.149 -10.438 1.00 94.75 72 LEU A O 1
ATOM 596 N N . ASN A 1 73 ? -2.991 -14.885 -9.170 1.00 89.62 73 ASN A N 1
ATOM 597 C CA . ASN A 1 73 ? -2.897 -13.806 -10.144 1.00 89.62 73 ASN A CA 1
ATOM 598 C C . ASN A 1 73 ? -1.749 -14.034 -11.138 1.00 89.62 73 ASN A C 1
ATOM 600 O O . ASN A 1 73 ? -0.678 -14.514 -10.756 1.00 89.62 73 ASN A O 1
ATOM 604 N N . PRO A 1 74 ? -1.939 -13.660 -12.416 1.00 90.75 74 PRO A N 1
ATOM 605 C CA . PRO A 1 74 ? -0.868 -13.694 -13.397 1.00 90.75 74 PRO A CA 1
ATOM 606 C C . PRO A 1 74 ? 0.243 -12.706 -13.031 1.00 90.75 74 PRO A C 1
ATOM 608 O O . PRO A 1 74 ? 0.064 -11.767 -12.252 1.00 90.75 74 PRO A O 1
ATOM 611 N N . THR A 1 75 ? 1.410 -12.899 -13.640 1.00 89.44 75 THR A N 1
ATOM 612 C CA . THR A 1 75 ? 2.552 -12.002 -13.468 1.00 89.44 75 THR A CA 1
ATOM 613 C C . THR A 1 75 ? 2.171 -10.561 -13.818 1.00 89.44 75 THR A C 1
ATOM 615 O O . THR A 1 75 ? 1.662 -10.287 -14.904 1.00 89.44 75 THR A O 1
ATOM 618 N N . SER A 1 76 ? 2.434 -9.627 -12.900 1.00 85.75 76 SER A N 1
ATOM 619 C CA . SER A 1 76 ? 2.100 -8.214 -13.099 1.00 85.75 76 SER A CA 1
ATOM 620 C C . SER A 1 76 ? 2.880 -7.616 -14.268 1.00 85.75 76 SER A C 1
ATOM 622 O O . SER A 1 76 ? 4.111 -7.625 -14.265 1.00 85.75 76 SER A O 1
ATOM 624 N N . ARG A 1 77 ? 2.161 -7.012 -15.219 1.00 86.81 77 ARG A N 1
ATOM 625 C CA . ARG A 1 77 ? 2.750 -6.260 -16.337 1.00 86.81 77 ARG A CA 1
ATOM 626 C C . ARG A 1 77 ? 3.488 -5.002 -15.901 1.00 86.81 77 ARG A C 1
ATOM 628 O O . ARG A 1 77 ? 4.350 -4.553 -16.633 1.00 86.81 77 ARG A O 1
ATOM 635 N N . ASN A 1 78 ? 3.167 -4.457 -14.731 1.00 84.12 78 ASN A N 1
ATOM 636 C CA . ASN A 1 78 ? 3.699 -3.182 -14.252 1.00 84.12 78 ASN A CA 1
ATOM 637 C C . ASN A 1 78 ? 4.898 -3.350 -13.307 1.00 84.12 78 ASN A C 1
ATOM 639 O O . ASN A 1 78 ? 5.747 -2.467 -13.229 1.00 84.12 78 ASN A O 1
ATOM 643 N N . PHE A 1 79 ? 4.988 -4.486 -12.606 1.00 82.56 79 PHE A N 1
ATOM 644 C CA . PHE A 1 79 ? 6.084 -4.767 -11.669 1.00 82.56 79 PHE A CA 1
ATOM 645 C C . PHE A 1 79 ? 7.115 -5.771 -12.200 1.00 82.56 79 PHE A C 1
ATOM 647 O O . PHE A 1 79 ? 8.278 -5.735 -11.792 1.00 82.56 79 PHE A O 1
ATOM 654 N N . CYS A 1 80 ? 6.729 -6.685 -13.096 1.00 89.69 80 CYS A N 1
ATOM 655 C CA . CYS A 1 80 ? 7.679 -7.634 -13.675 1.00 89.69 80 CYS A CA 1
ATOM 656 C C . CYS A 1 80 ? 8.696 -6.905 -14.558 1.00 89.69 80 CYS A C 1
ATOM 658 O O . CYS A 1 80 ? 8.334 -5.985 -15.277 1.00 89.69 80 CYS A O 1
ATOM 660 N N . GLY A 1 81 ? 9.973 -7.290 -14.511 1.00 90.56 81 GLY A N 1
ATOM 661 C CA . GLY A 1 81 ? 11.003 -6.642 -15.331 1.00 90.56 81 GLY A CA 1
ATOM 662 C C . GLY A 1 81 ? 11.354 -5.215 -14.897 1.00 90.56 81 GLY A C 1
ATOM 663 O O . GLY A 1 81 ? 11.960 -4.490 -15.678 1.00 90.56 81 GLY A O 1
ATOM 664 N N . TYR A 1 82 ? 11.027 -4.802 -13.665 1.00 87.56 82 TYR A N 1
ATOM 665 C CA . TYR A 1 82 ? 11.355 -3.459 -13.164 1.00 87.56 82 TYR A CA 1
ATOM 666 C C . TYR A 1 82 ? 12.837 -3.095 -13.336 1.00 87.56 82 TYR A C 1
ATOM 668 O O . TYR A 1 82 ? 13.186 -2.044 -13.867 1.00 87.56 82 TYR A O 1
ATOM 676 N N . TRP A 1 83 ? 13.728 -4.031 -13.000 1.00 87.75 83 TRP A N 1
ATOM 677 C CA . TRP A 1 83 ? 15.176 -3.873 -13.178 1.00 87.75 83 TRP A CA 1
ATOM 678 C C . TRP A 1 83 ? 15.639 -3.885 -14.642 1.00 87.75 83 TRP A C 1
ATOM 680 O O . TRP A 1 83 ? 16.776 -3.530 -14.925 1.00 87.75 83 TRP A O 1
ATOM 690 N N . GLN A 1 84 ? 14.767 -4.287 -15.568 1.00 91.38 84 GLN A N 1
ATOM 691 C CA . GLN A 1 84 ? 14.984 -4.230 -17.016 1.00 91.38 84 GLN A CA 1
ATOM 692 C C . GLN A 1 84 ? 14.408 -2.938 -17.627 1.00 91.38 84 GLN A C 1
ATOM 694 O O . GLN A 1 84 ? 14.419 -2.783 -18.844 1.00 91.38 84 GLN A O 1
ATOM 699 N N . GLY A 1 85 ? 13.913 -2.010 -16.797 1.00 88.12 85 GLY A N 1
ATOM 700 C CA . GLY A 1 85 ? 13.347 -0.729 -17.222 1.00 88.12 85 GLY A CA 1
ATOM 701 C C . GLY A 1 85 ? 11.826 -0.723 -17.367 1.00 88.12 85 GLY A C 1
ATOM 702 O O . GLY A 1 85 ? 11.263 0.306 -17.734 1.00 88.12 85 GLY A O 1
ATOM 703 N N . ASN A 1 86 ? 11.142 -1.830 -17.063 1.00 90.38 86 ASN A N 1
ATOM 704 C CA . ASN A 1 86 ? 9.686 -1.846 -17.086 1.00 90.38 86 ASN A CA 1
ATOM 705 C C . ASN A 1 86 ? 9.117 -1.046 -15.907 1.00 90.38 86 ASN A C 1
ATOM 707 O O . ASN A 1 86 ? 9.445 -1.294 -14.750 1.00 90.38 86 ASN A O 1
ATOM 711 N N . SER A 1 87 ? 8.252 -0.080 -16.177 1.00 87.12 87 SER A N 1
ATOM 712 C CA . SER A 1 87 ? 7.546 0.650 -15.129 1.00 87.12 87 SER A CA 1
ATOM 713 C C . SER A 1 87 ? 6.231 1.188 -15.684 1.00 87.12 87 SER A C 1
ATOM 715 O O . SER A 1 87 ? 6.133 1.356 -16.902 1.00 87.12 87 SER A O 1
ATOM 717 N N . PRO A 1 88 ? 5.235 1.477 -14.826 1.00 85.50 88 PRO A N 1
ATOM 718 C CA . PRO A 1 88 ? 4.015 2.149 -15.257 1.00 85.50 88 PRO A CA 1
ATOM 719 C C . PRO A 1 88 ? 4.328 3.430 -16.045 1.00 85.50 88 PRO A C 1
ATOM 721 O O . PRO A 1 88 ? 5.382 4.036 -15.820 1.00 85.50 88 PRO A O 1
ATOM 724 N N . PRO A 1 89 ? 3.444 3.884 -16.942 1.00 84.94 89 PRO A N 1
ATOM 725 C CA . PRO A 1 89 ? 3.566 5.222 -17.508 1.00 84.94 89 PRO A CA 1
ATOM 726 C C . PRO A 1 89 ? 3.538 6.275 -16.391 1.00 84.94 89 PRO A C 1
ATOM 728 O O . PRO A 1 89 ? 3.007 6.041 -15.302 1.00 84.94 89 PRO A O 1
ATOM 731 N N . ASP A 1 90 ? 4.163 7.424 -16.639 1.00 84.75 90 ASP A N 1
ATOM 732 C CA . ASP A 1 90 ? 4.044 8.543 -15.710 1.00 84.75 90 ASP A CA 1
ATOM 733 C C . ASP A 1 90 ? 2.603 9.081 -15.742 1.00 84.75 90 ASP A C 1
ATOM 735 O O . ASP A 1 90 ? 1.966 9.050 -16.798 1.00 84.75 90 ASP A O 1
ATOM 739 N N . PRO A 1 91 ? 2.067 9.524 -14.594 1.00 78.19 91 PRO A N 1
ATOM 740 C CA . PRO A 1 91 ? 0.694 9.996 -14.514 1.00 78.19 91 PRO A CA 1
ATOM 741 C C . PRO A 1 91 ? 0.506 11.242 -15.384 1.00 78.19 91 PRO A C 1
ATOM 743 O O . PRO A 1 91 ? 1.268 12.204 -15.270 1.00 78.19 91 PRO A O 1
ATOM 746 N N . ASP A 1 92 ? -0.518 11.214 -16.235 1.00 80.50 92 ASP A N 1
ATOM 747 C CA . ASP A 1 92 ? -0.953 12.365 -17.022 1.00 80.50 92 ASP A CA 1
ATOM 748 C C . ASP A 1 92 ? -1.964 13.177 -16.203 1.00 80.50 92 ASP A C 1
ATOM 750 O O . ASP A 1 92 ? -3.070 12.719 -15.916 1.00 80.50 92 ASP A O 1
ATOM 754 N N . PHE A 1 93 ? -1.556 14.370 -15.773 1.00 69.38 93 PHE A N 1
ATOM 755 C CA . PHE A 1 93 ? -2.393 15.269 -14.977 1.00 69.38 93 PHE A CA 1
ATOM 756 C C . PHE A 1 93 ? -3.175 16.271 -15.837 1.00 69.38 93 PHE A C 1
ATOM 758 O O . PHE A 1 93 ? -3.895 17.093 -15.282 1.00 69.38 93 PHE A O 1
ATOM 765 N N . GLU A 1 94 ? -3.045 16.258 -17.166 1.00 73.19 94 GLU A N 1
ATOM 766 C CA . GLU A 1 94 ? -3.824 17.155 -18.036 1.00 73.19 94 GLU A CA 1
ATOM 767 C C . GLU A 1 94 ? -5.175 16.549 -18.450 1.00 73.19 94 GLU A C 1
ATOM 769 O O . GLU A 1 94 ? -5.981 17.201 -19.111 1.00 73.19 94 GLU A O 1
ATOM 774 N N . ASP A 1 95 ? -5.456 15.321 -18.011 1.00 66.38 95 ASP A N 1
ATOM 775 C CA . ASP A 1 95 ? -6.482 14.460 -18.593 1.00 66.38 95 ASP A CA 1
ATOM 776 C C . ASP A 1 95 ? -7.471 13.898 -17.554 1.00 66.38 95 ASP A C 1
ATOM 778 O O . ASP A 1 95 ? -7.923 12.757 -17.631 1.00 66.38 95 ASP A O 1
ATOM 782 N N . PHE A 1 96 ? -7.826 14.714 -16.555 1.00 59.03 96 PHE A N 1
ATOM 783 C CA . PHE A 1 96 ? -8.746 14.340 -15.467 1.00 59.03 96 PHE A CA 1
ATOM 784 C C . PHE A 1 96 ? -10.161 13.939 -15.929 1.00 59.03 96 PHE A C 1
ATOM 786 O O . PHE A 1 96 ? -10.875 13.280 -15.175 1.00 59.03 96 PHE A O 1
ATOM 793 N N . ASP A 1 97 ? -10.565 14.330 -17.142 1.00 64.50 97 ASP A N 1
ATOM 794 C CA . ASP A 1 97 ? -11.901 14.072 -17.696 1.00 64.50 97 ASP A CA 1
ATOM 795 C C . ASP A 1 97 ? -11.990 12.772 -18.515 1.00 64.50 97 ASP A C 1
ATOM 797 O O . ASP A 1 97 ? -13.088 12.391 -18.940 1.00 64.50 97 ASP A O 1
ATOM 801 N N . ARG A 1 98 ? -10.875 12.061 -18.764 1.00 65.25 98 ARG A N 1
ATOM 802 C CA . ARG A 1 98 ? -10.959 10.779 -19.475 1.00 65.25 98 ARG A CA 1
ATOM 803 C C . ARG A 1 98 ? -11.570 9.703 -18.572 1.00 65.25 98 ARG A C 1
ATOM 805 O O . ARG A 1 98 ? -11.152 9.534 -17.426 1.00 65.25 98 ARG A O 1
ATOM 812 N N . PRO A 1 99 ? -12.562 8.943 -19.072 1.00 60.66 99 PRO A N 1
ATOM 813 C CA . PRO A 1 99 ? -13.154 7.857 -18.307 1.00 60.66 99 PRO A CA 1
ATOM 814 C C . PRO A 1 99 ? -12.094 6.794 -18.008 1.00 60.66 99 PRO A C 1
ATOM 816 O O . PRO A 1 99 ? -11.325 6.417 -18.892 1.00 60.66 99 PRO A O 1
ATOM 819 N N . PHE A 1 100 ? -12.080 6.298 -16.767 1.00 55.66 100 PHE A N 1
ATOM 820 C CA . PHE A 1 100 ? -11.226 5.186 -16.352 1.00 55.66 100 PHE A CA 1
ATOM 821 C C . PHE A 1 100 ? -11.508 3.975 -17.252 1.00 55.66 100 PHE A C 1
ATOM 823 O O . PHE A 1 100 ? -12.570 3.357 -17.156 1.00 55.66 100 PHE A O 1
ATOM 830 N N . ALA A 1 101 ? -10.588 3.673 -18.166 1.00 51.62 101 ALA A N 1
ATOM 831 C CA . ALA A 1 101 ? -10.656 2.487 -19.004 1.00 51.62 101 ALA A CA 1
ATOM 832 C C . ALA A 1 101 ? -9.998 1.336 -18.230 1.00 51.62 101 ALA A C 1
ATOM 834 O O . ALA A 1 101 ? -8.809 1.436 -17.941 1.00 51.62 101 ALA A O 1
ATOM 835 N N . PRO A 1 102 ? -10.735 0.282 -17.841 1.00 44.88 102 PRO A N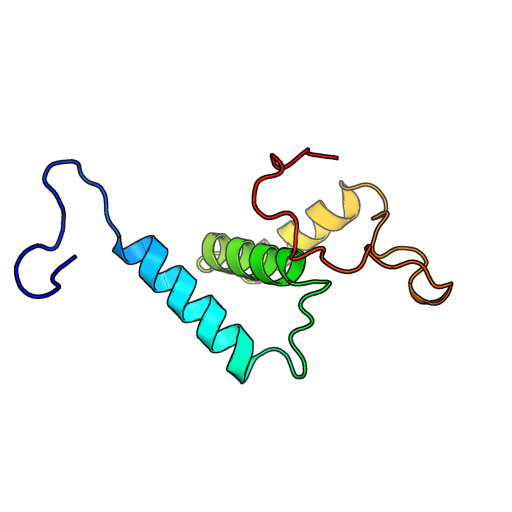 1
ATOM 836 C CA . PRO A 1 102 ? -10.124 -0.859 -17.179 1.00 44.88 102 PRO A CA 1
ATOM 837 C C . PRO A 1 102 ? -9.340 -1.698 -18.201 1.00 44.88 102 PRO A C 1
ATOM 839 O O . PRO A 1 102 ? -9.882 -2.057 -19.249 1.00 44.88 102 PRO A O 1
ATOM 842 N N . ASP A 1 103 ? -8.080 -1.982 -17.875 1.00 50.78 103 ASP A N 1
ATOM 843 C CA . ASP A 1 103 ? -7.164 -2.874 -18.606 1.00 50.78 103 ASP A CA 1
ATOM 844 C C . ASP A 1 103 ? -7.618 -4.346 -18.636 1.00 50.78 103 ASP A C 1
ATOM 846 O O . ASP A 1 103 ? -8.150 -4.839 -17.610 1.00 50.78 103 ASP A O 1
#

pLDDT: mean 78.31, std 15.96, range [36.62, 96.5]

Radius of gyration: 17.87 Å; chains: 1; bounding box: 47×37×36 Å